Protein AF-A0A7W0UH43-F1 (afdb_monomer)

Solvent-accessible surface area (backbone atoms only — not comparable to full-atom values): 6686 Å² total; per-residue (Å²): 134,68,70,93,60,50,46,77,47,77,54,98,90,41,80,46,74,43,63,89,64,80,82,73,76,86,77,71,80,88,38,77,47,83,43,61,53,79,36,61,93,70,64,45,61,78,73,60,49,52,72,30,32,73,86,41,64,56,68,73,43,58,82,77,53,76,94,37,66,21,36,28,29,48,74,72,28,61,45,35,25,25,48,76,48,85,51,101,87,48,75,47,78,49,77,50,62,78,64,87,84,72,84,130

Radius of gyration: 16.69 Å; Cα contacts (8 Å, |Δi|>4): 126; chains: 1; bounding box: 36×40×44 Å

Nearest PDB structures (foldseek):
  5xrw-assembly2_B  TM=5.854E-01  e=9.640E-01  Helicobacter pylori 26695
  1o6a-assembly1_A  TM=5.900E-01  e=1.091E+00  Thermotoga maritima
  1o6a-assembly1_B  TM=5.865E-01  e=1.397E+00  Thermotoga maritima
  5xrw-assembly1_C  TM=5.881E-01  e=3.534E+00  Helicobacter pylori 26695
  8uox-assembly1_E6  TM=5.493E-01  e=3.123E+00  Salmonella enterica subsp. enterica serovar Typhimurium

Foldseek 3Di:
DCVVQWDWDADPNDIDIDGDDDPDDDDDPFDKDKAALCPCC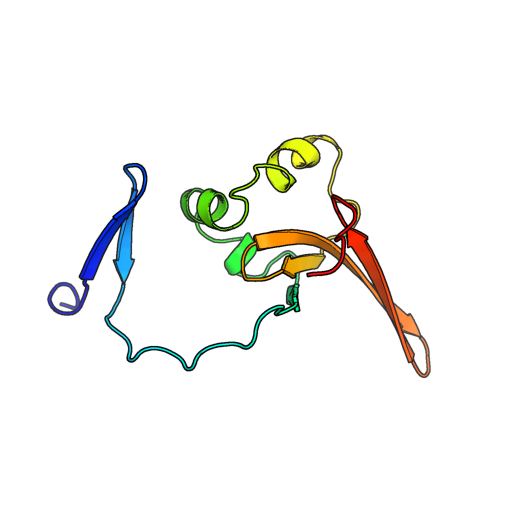NVPDPVSVCVQAVVCLCVVCVVVPAPASIFMGTPSHTFHGWDWDDDPPDIDIDTDGSDDDDDD

Mean predicted aligned error: 7.08 Å

pLDDT: mean 83.9, std 10.37, range [50.91, 97.62]

Sequence (104 aa):
MVGSRLECESIDGVDYWYVSSESRGKVDSPAVHLLQGYDEYIMGYSESKYVLDVSGEARARSGSGAVFNGVVFLDGQVAGHWKRTLKRKSVVIEVALYTSIRRW

Structure (mmCIF, N/CA/C/O backbone):
data_AF-A0A7W0UH43-F1
#
_entry.id   AF-A0A7W0UH43-F1
#
loop_
_atom_site.group_PDB
_atom_site.id
_atom_site.type_symbol
_atom_site.label_atom_id
_atom_site.label_alt_id
_atom_site.label_comp_id
_atom_site.label_asym_id
_atom_site.label_entity_id
_atom_site.label_seq_id
_atom_site.pdbx_PDB_ins_code
_atom_site.Cartn_x
_atom_site.Cartn_y
_atom_site.Cartn_z
_atom_site.occupancy
_atom_site.B_iso_or_equiv
_atom_site.auth_seq_id
_atom_site.auth_comp_id
_atom_site.auth_asym_id
_atom_site.auth_atom_id
_atom_site.pdbx_PDB_model_num
ATOM 1 N N . MET A 1 1 ? 19.063 -27.273 -11.827 1.00 54.78 1 MET A N 1
ATOM 2 C CA . MET A 1 1 ? 19.190 -25.844 -12.188 1.00 54.78 1 MET A CA 1
ATOM 3 C C . MET A 1 1 ? 17.797 -25.342 -12.544 1.00 54.78 1 MET A C 1
ATOM 5 O O . MET A 1 1 ? 17.124 -26.028 -13.298 1.00 54.78 1 MET A O 1
ATOM 9 N N . VAL A 1 2 ? 17.323 -24.247 -11.941 1.00 67.25 2 VAL A N 1
ATOM 10 C CA . VAL A 1 2 ? 15.914 -23.795 -12.061 1.00 67.25 2 VAL A CA 1
ATOM 11 C C . VAL A 1 2 ? 15.697 -22.854 -13.261 1.00 67.25 2 VAL A C 1
ATOM 13 O O . VAL A 1 2 ? 14.565 -22.637 -13.666 1.00 67.25 2 VAL A O 1
ATOM 16 N N . GLY A 1 3 ? 16.775 -22.357 -13.882 1.00 69.44 3 GLY A N 1
ATOM 17 C CA . GLY A 1 3 ? 16.716 -21.313 -14.914 1.00 69.44 3 GLY A CA 1
ATOM 18 C C . GLY A 1 3 ? 15.851 -21.623 -16.142 1.00 69.44 3 GLY A C 1
ATOM 19 O O . GLY A 1 3 ? 15.249 -20.709 -16.680 1.00 69.44 3 GLY A O 1
ATOM 20 N N . SER A 1 4 ? 15.703 -22.888 -16.553 1.00 79.38 4 SER A N 1
ATOM 21 C CA . SER A 1 4 ? 14.845 -23.255 -17.695 1.00 79.38 4 SER A CA 1
ATOM 22 C C . SER A 1 4 ? 13.337 -23.212 -17.405 1.00 79.38 4 SER A C 1
ATOM 24 O O . SER A 1 4 ? 12.544 -23.491 -18.298 1.00 79.38 4 SER A O 1
ATOM 26 N N . ARG A 1 5 ? 12.938 -22.918 -16.160 1.00 83.44 5 ARG A N 1
ATOM 27 C CA . ARG A 1 5 ? 11.538 -22.811 -15.709 1.00 83.44 5 ARG A CA 1
ATOM 28 C C . ARG A 1 5 ? 11.145 -21.384 -15.319 1.00 83.44 5 ARG A C 1
ATOM 30 O O . ARG A 1 5 ? 10.077 -21.198 -14.742 1.00 83.44 5 ARG A O 1
ATOM 37 N N . LEU A 1 6 ? 12.034 -20.419 -15.545 1.00 89.31 6 LEU A N 1
ATOM 38 C CA . LEU A 1 6 ? 11.779 -19.010 -15.286 1.00 89.31 6 LEU A CA 1
ATOM 39 C C . LEU A 1 6 ? 11.514 -18.296 -16.606 1.00 89.31 6 LEU A C 1
ATOM 41 O O . LEU A 1 6 ? 12.227 -18.498 -17.588 1.00 89.31 6 LEU A O 1
ATOM 45 N N . GLU A 1 7 ? 10.502 -17.452 -16.589 1.00 89.94 7 GLU A N 1
ATOM 46 C CA . GLU A 1 7 ? 10.210 -16.464 -17.612 1.00 89.94 7 GLU A CA 1
ATOM 47 C C . GLU A 1 7 ? 10.782 -15.120 -17.158 1.00 89.94 7 GLU A C 1
ATOM 49 O O . GLU A 1 7 ? 10.958 -14.885 -15.959 1.00 89.94 7 GLU A O 1
ATOM 54 N N . CYS A 1 8 ? 11.126 -14.272 -18.122 1.00 90.31 8 CYS A N 1
ATOM 55 C CA . CYS A 1 8 ? 11.675 -12.944 -17.885 1.00 90.31 8 CYS A CA 1
ATOM 56 C C . CYS A 1 8 ? 10.837 -11.912 -18.630 1.00 90.31 8 CYS A C 1
ATOM 58 O O . CYS A 1 8 ? 10.549 -12.095 -19.815 1.00 90.31 8 CYS A O 1
ATOM 60 N N . GLU A 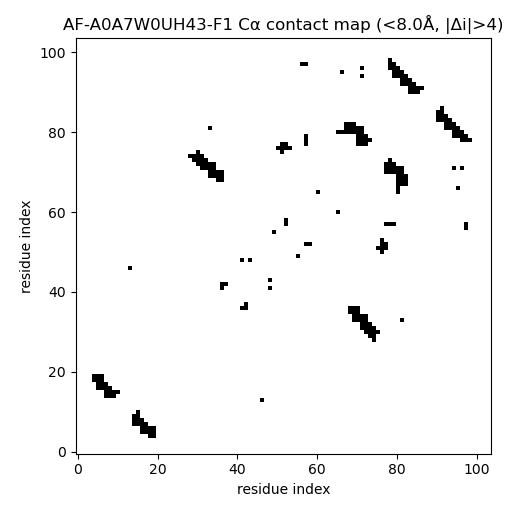1 9 ? 10.494 -10.826 -17.951 1.00 89.69 9 GLU A N 1
ATOM 61 C CA . GLU A 1 9 ? 9.836 -9.665 -18.535 1.00 89.69 9 GLU A CA 1
ATOM 62 C C . GLU A 1 9 ? 10.589 -8.392 -18.146 1.00 89.69 9 GLU A C 1
ATOM 64 O O . GLU A 1 9 ? 10.841 -8.145 -16.967 1.00 89.69 9 GLU A O 1
ATOM 69 N N . SER A 1 10 ? 10.944 -7.574 -19.136 1.00 90.50 10 SER A N 1
ATOM 70 C CA . SER A 1 10 ? 11.594 -6.284 -18.902 1.00 90.50 10 SER A CA 1
ATOM 71 C C . SER A 1 10 ? 10.540 -5.183 -18.804 1.00 90.50 10 SER A C 1
ATOM 73 O O . SER A 1 10 ? 9.839 -4.901 -19.777 1.00 90.50 10 SER A O 1
ATOM 75 N N . ILE A 1 11 ? 10.456 -4.524 -17.649 1.00 85.25 11 ILE A N 1
ATOM 76 C CA . ILE A 1 11 ? 9.532 -3.411 -17.391 1.00 85.25 11 ILE A CA 1
ATOM 77 C C . ILE A 1 11 ? 10.357 -2.218 -16.920 1.00 85.25 11 ILE A C 1
ATOM 79 O O . ILE A 1 11 ? 11.098 -2.322 -15.945 1.00 85.25 11 ILE A O 1
ATOM 83 N N . ASP A 1 12 ? 10.260 -1.094 -17.634 1.00 84.62 12 ASP A N 1
ATOM 84 C CA . ASP A 1 12 ? 10.984 0.150 -17.330 1.00 84.62 12 ASP A CA 1
ATOM 85 C C . ASP A 1 12 ? 12.500 -0.039 -17.103 1.00 84.62 12 ASP A C 1
ATOM 87 O O . ASP A 1 12 ? 13.122 0.627 -16.276 1.00 84.62 12 ASP A O 1
ATOM 91 N N . GLY A 1 13 ? 13.113 -0.962 -17.853 1.00 87.38 13 GLY A N 1
ATOM 92 C CA . GLY A 1 13 ? 14.546 -1.264 -17.765 1.00 87.38 13 GLY A CA 1
ATOM 93 C C . GLY A 1 13 ? 14.946 -2.170 -16.595 1.00 87.38 13 GLY A C 1
ATOM 94 O O . GLY A 1 13 ? 16.141 -2.344 -16.356 1.00 87.38 13 GLY A O 1
ATOM 95 N N . VAL A 1 14 ? 13.977 -2.753 -15.884 1.00 85.69 14 VAL A N 1
ATOM 96 C CA . VAL A 1 14 ? 14.190 -3.764 -14.843 1.00 85.69 14 VAL A CA 1
ATOM 97 C C . VAL A 1 14 ? 13.708 -5.121 -15.350 1.00 85.69 14 VAL A C 1
ATOM 99 O O . VAL A 1 14 ? 12.570 -5.251 -15.797 1.00 85.69 14 VAL A O 1
ATOM 102 N N . ASP A 1 15 ? 14.567 -6.135 -15.255 1.00 90.19 15 ASP A N 1
ATOM 103 C CA . ASP A 1 15 ? 14.237 -7.509 -15.636 1.00 90.19 15 ASP A CA 1
ATOM 104 C C . ASP A 1 15 ? 13.582 -8.259 -14.467 1.00 90.19 15 ASP A C 1
ATOM 106 O O . ASP A 1 15 ? 14.213 -8.523 -13.438 1.00 90.19 15 ASP A O 1
ATOM 110 N N . TYR A 1 16 ? 12.317 -8.635 -14.638 1.00 86.56 16 TYR A N 1
ATOM 111 C CA . TYR A 1 16 ? 11.534 -9.409 -13.682 1.00 86.56 16 TYR A CA 1
ATOM 112 C C . TYR A 1 16 ? 11.518 -10.878 -14.080 1.00 86.56 16 TYR A C 1
ATOM 114 O O . TYR A 1 16 ? 10.996 -11.243 -15.129 1.00 86.56 16 TYR A O 1
ATOM 122 N N . TRP A 1 17 ? 12.046 -11.730 -13.205 1.00 89.56 17 TRP A N 1
ATOM 123 C CA . TRP A 1 17 ? 12.067 -13.175 -13.407 1.00 89.56 17 TRP A CA 1
ATOM 124 C C . TRP A 1 17 ? 10.996 -13.849 -12.551 1.00 89.56 17 TRP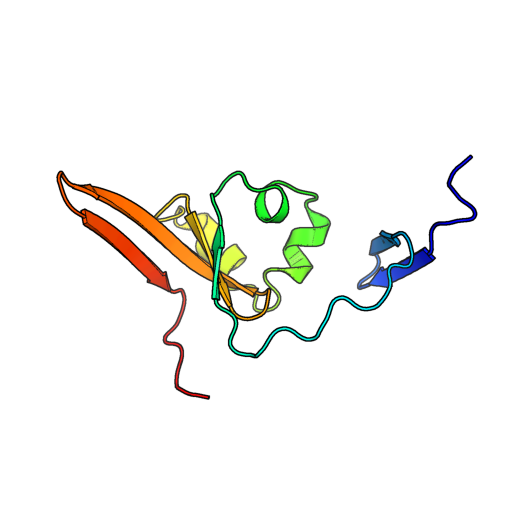 A C 1
ATOM 126 O O . TRP A 1 17 ? 10.953 -13.646 -11.337 1.00 89.56 17 TRP A O 1
ATOM 136 N N . TYR A 1 18 ? 10.150 -14.678 -13.157 1.00 86.69 18 TYR A N 1
ATOM 137 C CA . TYR A 1 18 ? 9.066 -15.377 -12.464 1.00 86.69 18 TYR A CA 1
ATOM 138 C C . TYR A 1 18 ? 8.851 -16.786 -13.018 1.00 86.69 18 TYR A C 1
ATOM 140 O O . TYR A 1 18 ? 9.291 -17.122 -14.109 1.00 86.69 18 TYR A O 1
ATOM 148 N N . VAL A 1 19 ? 8.192 -17.650 -12.247 1.00 89.69 19 VAL A N 1
ATOM 149 C CA . VAL A 1 19 ? 7.734 -18.959 -12.740 1.00 89.69 19 VAL A CA 1
ATOM 150 C C . VAL A 1 19 ? 6.351 -18.757 -13.343 1.00 89.69 19 VAL A C 1
ATOM 152 O O . VAL A 1 19 ? 5.508 -18.149 -12.677 1.00 89.69 19 VAL A O 1
ATOM 155 N N . SER A 1 20 ? 6.079 -19.282 -14.542 1.00 79.38 20 SER A N 1
ATOM 156 C CA . SER A 1 20 ? 4.704 -19.280 -15.043 1.00 79.38 20 SER A CA 1
ATOM 157 C C . SER A 1 20 ? 3.811 -20.063 -14.093 1.00 79.38 20 SER A C 1
ATOM 159 O O . SER A 1 20 ? 3.981 -21.258 -13.845 1.00 79.38 20 SER A O 1
ATOM 161 N N . SER A 1 21 ? 2.858 -19.350 -13.513 1.00 72.00 21 SER A N 1
ATOM 162 C CA . SER A 1 21 ? 1.788 -19.926 -12.719 1.00 72.00 21 SER A CA 1
ATOM 163 C C . SER A 1 21 ? 0.498 -19.782 -13.501 1.00 72.00 21 SER A C 1
ATOM 165 O O . SER A 1 21 ? 0.298 -18.758 -14.155 1.00 72.00 21 SER A O 1
ATOM 167 N N . GLU A 1 22 ? -0.397 -20.762 -13.392 1.00 72.62 22 GLU A N 1
ATOM 168 C CA . GLU A 1 22 ? -1.767 -20.602 -13.877 1.00 72.62 22 GLU A CA 1
ATOM 169 C C . GLU A 1 22 ? -2.340 -19.275 -13.371 1.00 72.62 22 GLU A C 1
ATOM 171 O O . GLU A 1 22 ? -2.082 -18.877 -12.228 1.00 72.62 22 GLU A O 1
ATOM 176 N N . SER A 1 23 ? -3.080 -18.570 -14.233 1.00 64.38 23 SER A N 1
ATOM 177 C CA . SER A 1 23 ? -3.686 -17.292 -13.875 1.00 64.38 23 SER A CA 1
ATOM 178 C C . SER A 1 23 ? -4.478 -17.476 -12.584 1.00 64.38 23 SER A C 1
ATOM 180 O O . SER A 1 23 ? -5.493 -18.180 -12.568 1.00 64.38 23 SER A O 1
ATOM 182 N N . ARG A 1 24 ? -4.013 -16.862 -11.492 1.00 65.88 24 ARG A N 1
ATOM 183 C CA . ARG A 1 24 ? -4.799 -16.779 -10.262 1.00 65.88 24 ARG A CA 1
ATOM 184 C C . ARG A 1 24 ? -6.141 -16.149 -10.637 1.00 65.88 24 ARG A C 1
ATOM 186 O O . ARG A 1 24 ? -6.173 -15.212 -11.434 1.00 65.88 24 ARG A O 1
ATOM 193 N N . GLY A 1 25 ? -7.234 -16.717 -10.126 1.00 71.94 25 GLY A N 1
ATOM 194 C CA . GLY A 1 25 ? -8.586 -16.262 -10.451 1.00 71.94 25 GLY A CA 1
ATOM 195 C C . GLY A 1 25 ? -8.716 -14.743 -10.320 1.00 71.94 25 GLY A C 1
ATOM 196 O O . GLY A 1 25 ? -8.062 -14.127 -9.476 1.00 71.94 25 GLY A O 1
ATOM 197 N N . LYS A 1 26 ? -9.539 -14.139 -11.181 1.00 76.56 26 LYS A N 1
ATOM 198 C CA . LYS A 1 26 ? -9.762 -12.693 -11.179 1.00 76.56 26 LYS A CA 1
ATOM 199 C C . LYS A 1 26 ? -10.234 -12.256 -9.789 1.00 76.56 26 LYS A C 1
ATOM 201 O O . LYS A 1 26 ? -11.199 -12.808 -9.270 1.00 76.56 26 LYS A O 1
ATOM 206 N N . VAL A 1 27 ? -9.550 -11.279 -9.201 1.00 81.31 27 VAL A N 1
ATOM 207 C CA . VAL A 1 27 ? -10.023 -10.614 -7.985 1.00 81.31 27 VAL A CA 1
ATOM 208 C C . VAL A 1 27 ? -11.050 -9.563 -8.400 1.00 81.31 27 VAL A C 1
ATOM 210 O O . VAL A 1 27 ? -10.810 -8.803 -9.341 1.00 81.31 27 VAL A O 1
ATOM 213 N N . ASP A 1 28 ? -12.194 -9.538 -7.722 1.00 87.25 28 ASP A N 1
ATOM 214 C CA . ASP A 1 28 ? -13.205 -8.508 -7.943 1.00 87.25 28 ASP A CA 1
ATOM 215 C C . ASP A 1 28 ? -12.648 -7.136 -7.546 1.00 87.25 28 ASP A C 1
ATOM 217 O O . ASP A 1 28 ? -12.083 -6.970 -6.466 1.00 87.25 28 ASP A O 1
ATOM 221 N N . SER A 1 29 ? -12.809 -6.153 -8.432 1.00 87.44 29 SER A N 1
ATOM 222 C CA . SER A 1 29 ? -12.432 -4.761 -8.177 1.00 87.44 29 SER A CA 1
ATOM 223 C C . SER A 1 29 ? -13.673 -3.961 -7.744 1.00 87.44 29 SER A C 1
ATOM 225 O O . SER A 1 29 ? -14.757 -4.175 -8.302 1.00 87.44 29 SER A O 1
ATOM 227 N N . PRO A 1 30 ? -13.548 -3.047 -6.760 1.00 89.50 30 PRO A N 1
ATOM 228 C CA . PRO A 1 30 ? -12.308 -2.693 -6.067 1.00 89.50 30 PRO A CA 1
ATOM 229 C C . PRO A 1 30 ? -11.946 -3.675 -4.942 1.00 89.50 30 PRO A C 1
ATOM 231 O O . PRO A 1 30 ? -12.766 -3.981 -4.074 1.00 89.50 30 PRO A O 1
ATOM 234 N N . ALA A 1 31 ? -10.683 -4.090 -4.898 1.00 91.31 31 ALA A N 1
ATOM 235 C CA . ALA A 1 31 ? -10.111 -4.900 -3.832 1.00 91.31 31 ALA A CA 1
ATOM 236 C C . ALA A 1 31 ? -9.290 -4.033 -2.874 1.00 91.31 31 ALA A C 1
ATOM 238 O O . ALA A 1 31 ? -8.359 -3.335 -3.284 1.00 91.31 31 ALA A O 1
ATOM 239 N N . VAL A 1 32 ? -9.604 -4.112 -1.577 1.00 92.75 32 VAL A N 1
ATOM 240 C CA . VAL A 1 32 ? -8.872 -3.404 -0.518 1.00 92.75 32 VAL A CA 1
ATOM 241 C C . VAL A 1 32 ? -8.153 -4.399 0.383 1.00 92.75 32 VAL A C 1
ATOM 243 O O . VAL A 1 32 ? -8.781 -5.287 0.957 1.00 92.75 32 VAL A O 1
ATOM 246 N N . HIS A 1 33 ? -6.847 -4.201 0.568 1.00 93.25 33 HIS A N 1
ATOM 247 C CA . HIS A 1 33 ? -6.026 -5.001 1.478 1.00 93.25 33 HIS A CA 1
ATOM 248 C C . HIS A 1 33 ? -5.352 -4.118 2.531 1.00 93.25 33 HIS A C 1
ATOM 250 O O . HIS A 1 33 ? -4.868 -3.025 2.238 1.00 93.25 33 HIS A O 1
ATOM 256 N N . LEU A 1 34 ? -5.311 -4.611 3.770 1.00 94.62 34 LEU A N 1
ATOM 257 C CA . LEU A 1 34 ? -4.632 -3.970 4.894 1.00 94.62 34 LEU A CA 1
ATOM 258 C C . LEU A 1 34 ? -3.393 -4.792 5.251 1.00 94.62 34 LEU A C 1
ATOM 260 O O . LEU A 1 34 ? -3.502 -5.820 5.918 1.00 94.62 34 LEU A O 1
ATOM 264 N N . LEU A 1 35 ? -2.223 -4.345 4.799 1.00 93.25 35 LEU A N 1
ATOM 265 C CA . LEU A 1 35 ? -0.962 -5.054 5.016 1.00 93.25 35 LEU A CA 1
ATOM 266 C C . LEU A 1 35 ? -0.202 -4.486 6.215 1.00 93.25 35 LEU A C 1
ATOM 268 O O . LEU A 1 35 ? -0.269 -3.289 6.517 1.00 93.25 35 LEU A O 1
ATOM 272 N N . GLN A 1 36 ? 0.526 -5.352 6.918 1.00 90.50 36 GLN A N 1
ATOM 273 C CA . GLN A 1 36 ? 1.472 -4.932 7.950 1.00 90.50 36 GLN A CA 1
ATOM 274 C C . GLN A 1 36 ? 2.647 -4.198 7.293 1.00 90.50 36 GLN A C 1
ATOM 276 O O . GLN A 1 36 ? 3.121 -4.630 6.257 1.00 90.50 36 GLN A O 1
ATOM 281 N N . GLY A 1 37 ? 3.189 -3.153 7.924 1.00 83.31 37 GLY A N 1
ATOM 282 C CA . GLY A 1 37 ? 4.307 -2.370 7.368 1.00 83.31 37 GLY A CA 1
ATOM 283 C C . GLY A 1 37 ? 5.582 -3.138 7.016 1.00 83.31 37 GLY A C 1
ATOM 284 O O . GLY A 1 37 ? 6.370 -2.657 6.214 1.00 83.31 37 GLY A O 1
ATOM 285 N N . TYR A 1 38 ? 5.780 -4.318 7.607 1.00 83.06 38 TYR A N 1
ATOM 286 C CA . TYR A 1 38 ? 6.938 -5.180 7.354 1.00 83.06 38 TYR A CA 1
ATOM 287 C C . TYR A 1 38 ? 6.626 -6.366 6.437 1.00 83.06 38 TYR A C 1
ATOM 289 O O . TYR A 1 38 ? 7.400 -7.317 6.388 1.00 83.06 38 TYR A O 1
ATOM 297 N N . ASP A 1 39 ? 5.472 -6.353 5.773 1.00 88.50 39 ASP A N 1
ATOM 298 C CA . ASP A 1 39 ? 5.145 -7.356 4.765 1.00 88.50 39 ASP A CA 1
ATOM 299 C C . ASP A 1 39 ? 6.144 -7.283 3.599 1.00 88.50 39 ASP A C 1
ATOM 301 O O . ASP A 1 39 ? 6.633 -6.199 3.266 1.00 88.50 39 ASP A O 1
ATOM 305 N N . GLU A 1 40 ? 6.462 -8.418 2.976 1.00 86.56 40 GLU A N 1
ATOM 306 C CA . GLU A 1 40 ? 7.410 -8.485 1.858 1.00 86.56 40 GLU A CA 1
ATOM 307 C C . GLU A 1 40 ? 6.944 -7.649 0.661 1.00 86.56 40 GLU A C 1
ATOM 309 O O . GLU A 1 40 ? 7.771 -7.086 -0.050 1.00 86.56 40 GLU A O 1
ATOM 314 N N . TYR A 1 41 ? 5.633 -7.444 0.499 1.00 80.88 41 TYR A N 1
ATOM 315 C CA . TYR A 1 41 ? 5.111 -6.510 -0.501 1.00 80.88 41 TYR A CA 1
ATOM 316 C C . TYR A 1 41 ? 5.645 -5.081 -0.314 1.00 80.88 41 TYR A C 1
ATOM 318 O O . TYR A 1 41 ? 5.746 -4.322 -1.267 1.00 80.88 41 TYR A O 1
ATOM 326 N N . ILE A 1 42 ? 6.005 -4.699 0.911 1.00 81.62 42 ILE A N 1
ATOM 327 C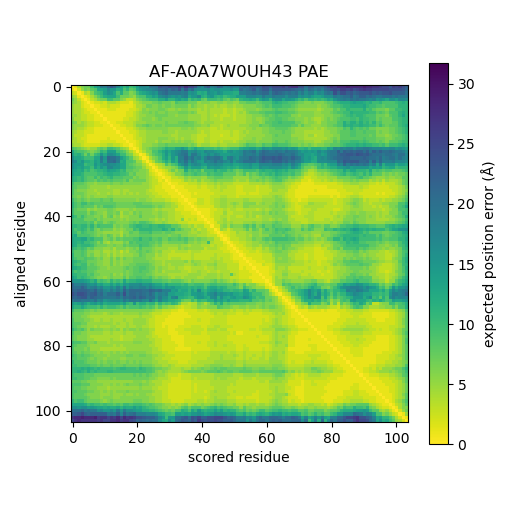 CA . ILE A 1 42 ? 6.493 -3.355 1.255 1.00 81.62 42 ILE A CA 1
ATOM 328 C C . ILE A 1 42 ? 8.011 -3.362 1.461 1.00 81.62 42 ILE A C 1
ATOM 330 O O . ILE A 1 42 ? 8.710 -2.426 1.065 1.00 81.62 42 ILE A O 1
ATOM 334 N N . MET A 1 43 ? 8.521 -4.417 2.097 1.00 83.31 43 MET A N 1
ATOM 335 C CA . MET A 1 43 ? 9.929 -4.573 2.467 1.00 83.31 43 MET A CA 1
ATOM 336 C C . MET A 1 43 ? 10.782 -5.239 1.392 1.00 83.31 43 MET A C 1
ATOM 338 O O . MET A 1 43 ? 11.997 -5.313 1.564 1.00 83.31 43 MET A O 1
ATOM 342 N N . GLY A 1 44 ? 10.159 -5.721 0.318 1.00 81.19 44 GLY A N 1
ATOM 343 C CA . GLY A 1 44 ? 10.831 -6.348 -0.806 1.00 81.19 44 GLY A CA 1
ATOM 344 C C . GLY A 1 44 ? 11.746 -5.390 -1.568 1.00 81.19 44 GLY A C 1
ATOM 345 O O . GLY A 1 44 ? 12.124 -4.311 -1.099 1.00 81.19 44 GLY A O 1
ATOM 346 N N . TYR A 1 45 ? 12.116 -5.816 -2.771 1.00 77.88 45 TYR A N 1
ATOM 347 C CA . TYR A 1 45 ? 13.072 -5.113 -3.619 1.00 77.88 45 TYR A CA 1
ATOM 348 C C . TYR A 1 45 ? 12.698 -3.644 -3.855 1.00 77.88 45 TYR A C 1
ATOM 350 O O . TYR A 1 45 ? 11.528 -3.270 -3.929 1.00 77.88 45 TYR A O 1
ATOM 358 N N . SER A 1 46 ? 13.707 -2.782 -3.968 1.00 78.56 46 SER A N 1
ATOM 359 C CA . SER A 1 46 ? 13.489 -1.346 -4.176 1.00 78.56 46 SER A CA 1
ATOM 360 C C . SER A 1 46 ? 12.762 -1.074 -5.493 1.00 78.56 46 SER A C 1
ATOM 362 O O . SER A 1 46 ? 11.920 -0.184 -5.562 1.00 78.56 46 SER A O 1
ATOM 364 N N . GLU A 1 47 ? 13.056 -1.872 -6.513 1.00 77.44 47 GLU A N 1
ATOM 365 C CA . GLU A 1 47 ? 12.528 -1.775 -7.867 1.00 77.44 47 GLU A CA 1
ATOM 366 C C . GLU A 1 47 ? 11.042 -2.151 -7.930 1.00 77.44 47 GLU A C 1
ATOM 368 O O . GLU A 1 47 ? 10.272 -1.494 -8.629 1.00 77.44 47 GLU A O 1
ATOM 373 N N . SER A 1 48 ? 10.587 -3.123 -7.129 1.00 72.00 48 SER A N 1
ATOM 374 C CA . SER A 1 48 ? 9.166 -3.494 -7.104 1.00 72.00 48 SER A CA 1
ATOM 375 C C . SER A 1 48 ? 8.286 -2.399 -6.496 1.00 72.00 48 SER A C 1
ATOM 377 O O . SER A 1 48 ? 7.097 -2.331 -6.800 1.00 72.00 48 SER A O 1
ATOM 379 N N . LYS A 1 49 ? 8.851 -1.477 -5.704 1.00 75.81 49 LYS A N 1
ATOM 380 C CA . LYS A 1 49 ? 8.097 -0.358 -5.107 1.00 75.81 49 LYS A CA 1
ATOM 381 C C . LYS A 1 49 ? 7.540 0.603 -6.153 1.00 75.81 49 LYS A C 1
ATOM 383 O O . LYS A 1 49 ? 6.495 1.200 -5.909 1.00 75.81 49 LYS A O 1
ATOM 388 N N . TYR A 1 50 ? 8.187 0.734 -7.313 1.00 76.56 50 TYR A N 1
ATOM 389 C CA . TYR A 1 50 ? 7.665 1.551 -8.413 1.00 76.56 50 TYR A CA 1
ATOM 390 C C . TYR A 1 50 ? 6.336 1.007 -8.949 1.00 76.56 50 TYR A C 1
ATOM 392 O O . TYR A 1 50 ? 5.445 1.788 -9.272 1.00 76.56 50 TYR A O 1
ATOM 400 N N . VAL A 1 51 ? 6.174 -0.319 -8.963 1.00 81.19 51 VAL A N 1
ATOM 401 C CA . VAL A 1 51 ? 4.954 -0.997 -9.427 1.00 81.19 51 VAL A CA 1
ATOM 402 C C . VAL A 1 51 ? 3.791 -0.808 -8.445 1.00 81.19 51 VAL A C 1
ATOM 404 O O . VAL A 1 51 ? 2.628 -0.816 -8.842 1.00 81.19 51 VAL A O 1
ATOM 407 N N . LEU A 1 52 ? 4.090 -0.612 -7.160 1.00 85.44 52 LEU A N 1
ATOM 408 C CA . LEU A 1 52 ? 3.091 -0.473 -6.095 1.00 85.44 52 LEU A CA 1
ATOM 409 C C . LEU A 1 52 ? 2.644 0.977 -5.861 1.00 85.44 52 LEU A C 1
ATOM 411 O O . LEU A 1 52 ? 1.627 1.204 -5.211 1.00 85.44 52 LEU A O 1
ATOM 415 N N . ASP A 1 53 ? 3.401 1.953 -6.361 1.00 86.50 53 ASP A N 1
ATOM 416 C CA . ASP A 1 53 ? 3.145 3.391 -6.223 1.00 86.50 53 ASP A CA 1
ATOM 417 C C . ASP A 1 53 ? 3.264 4.082 -7.588 1.00 86.50 53 ASP A C 1
ATOM 419 O O . ASP A 1 53 ? 4.088 4.984 -7.789 1.00 86.50 53 ASP A O 1
ATOM 423 N N . VAL A 1 54 ? 2.443 3.641 -8.547 1.00 84.75 54 VAL A N 1
ATOM 424 C CA . VAL A 1 54 ? 2.461 4.154 -9.928 1.00 84.75 54 VAL A CA 1
ATOM 425 C C . VAL A 1 54 ? 2.146 5.650 -9.962 1.00 84.75 54 VAL A C 1
ATOM 427 O O . VAL A 1 54 ? 2.751 6.395 -10.728 1.00 84.75 54 VAL A O 1
ATOM 430 N N . SER A 1 55 ? 1.247 6.117 -9.092 1.00 83.94 55 SER A N 1
ATOM 431 C CA . SER A 1 55 ? 0.916 7.542 -8.974 1.00 83.94 55 SER A CA 1
ATOM 432 C C . SER A 1 55 ? 2.044 8.384 -8.362 1.00 83.94 55 SER A C 1
ATOM 434 O O . SER A 1 55 ? 2.046 9.601 -8.527 1.00 83.94 55 SER A O 1
ATOM 436 N N . GLY A 1 56 ? 3.002 7.767 -7.658 1.00 84.62 56 GLY A N 1
ATOM 437 C CA . GLY A 1 56 ? 4.072 8.466 -6.936 1.00 84.62 56 GLY A CA 1
ATOM 438 C C . GLY A 1 56 ? 3.624 9.124 -5.626 1.00 84.62 56 GLY A C 1
ATOM 439 O O . GLY A 1 56 ? 4.420 9.790 -4.958 1.00 84.62 56 GLY A O 1
ATOM 440 N N . GLU A 1 57 ? 2.356 8.959 -5.250 1.00 84.94 57 GLU A N 1
ATOM 441 C CA . GLU A 1 57 ? 1.729 9.594 -4.092 1.00 84.94 57 GLU A CA 1
ATOM 442 C C . GLU A 1 57 ? 2.334 9.106 -2.766 1.00 84.94 57 GLU A C 1
ATOM 444 O O . GLU A 1 57 ? 2.471 9.899 -1.823 1.00 84.94 57 GLU A O 1
ATOM 449 N N . ALA A 1 58 ? 2.719 7.828 -2.681 1.00 83.12 58 ALA A N 1
ATOM 450 C CA . ALA A 1 58 ? 3.373 7.274 -1.497 1.00 83.12 58 ALA A CA 1
ATOM 451 C C . ALA A 1 58 ? 4.786 7.849 -1.341 1.00 83.12 58 ALA A C 1
ATOM 453 O O . ALA A 1 58 ? 5.151 8.340 -0.268 1.00 83.12 58 ALA A O 1
ATOM 454 N N . ARG A 1 59 ? 5.570 7.861 -2.427 1.00 82.44 59 ARG A N 1
ATOM 455 C CA . ARG A 1 59 ? 6.930 8.424 -2.449 1.00 82.44 59 ARG A CA 1
ATOM 456 C C . ARG A 1 59 ? 6.945 9.909 -2.109 1.00 82.44 59 ARG A C 1
ATOM 458 O O . ARG A 1 59 ? 7.754 10.324 -1.281 1.00 82.44 59 ARG A O 1
ATOM 465 N N . ALA A 1 60 ? 6.020 10.692 -2.666 1.00 81.94 60 ALA A N 1
ATOM 466 C CA . ALA A 1 60 ? 5.896 12.120 -2.371 1.00 81.94 60 ALA A CA 1
ATOM 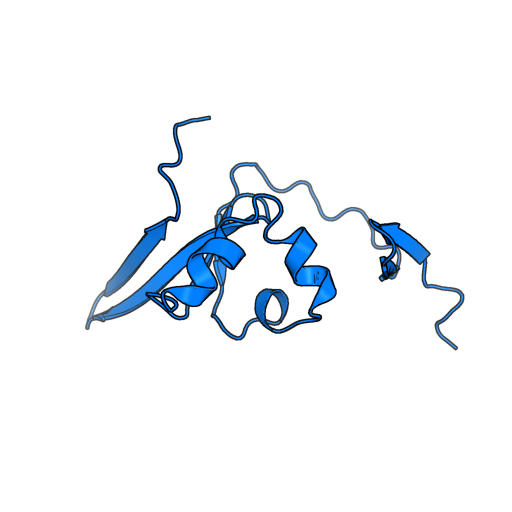467 C C . ALA A 1 60 ? 5.647 12.400 -0.875 1.00 81.94 60 ALA A C 1
ATOM 469 O O . ALA A 1 60 ? 6.125 13.399 -0.340 1.00 81.94 60 ALA A O 1
ATOM 470 N N . ARG A 1 61 ? 4.940 11.500 -0.177 1.00 76.62 61 ARG A N 1
ATOM 471 C CA . ARG A 1 61 ? 4.634 11.616 1.260 1.00 76.62 61 ARG A CA 1
ATOM 472 C C . ARG A 1 61 ? 5.651 10.934 2.177 1.00 76.62 61 ARG A C 1
ATOM 474 O O . ARG A 1 61 ? 5.612 11.144 3.387 1.00 76.62 61 ARG A O 1
ATOM 481 N N . SER A 1 62 ? 6.606 10.173 1.644 1.00 69.56 62 SER A N 1
ATOM 482 C CA . SER A 1 62 ? 7.625 9.498 2.461 1.00 69.56 62 SER A CA 1
ATOM 483 C C . SER A 1 62 ? 8.491 10.474 3.275 1.00 69.56 62 SER A C 1
ATOM 485 O O . SER A 1 62 ? 9.015 10.090 4.319 1.00 69.56 62 SER A O 1
ATOM 487 N N . GLY A 1 63 ? 8.626 11.732 2.836 1.00 63.72 63 GLY A N 1
ATOM 488 C CA . GLY A 1 63 ? 9.384 12.773 3.542 1.00 63.72 63 GLY A CA 1
ATOM 489 C C . GLY A 1 63 ? 8.678 13.362 4.769 1.00 63.72 63 GLY A C 1
ATOM 490 O O . GLY A 1 63 ? 9.342 13.920 5.637 1.00 63.72 63 GLY A O 1
ATOM 491 N N . SER A 1 64 ? 7.351 13.220 4.879 1.00 63.03 64 SER A N 1
ATOM 492 C CA . SER A 1 64 ? 6.567 13.736 6.015 1.00 63.03 64 SER A CA 1
ATOM 493 C C . SER A 1 64 ? 6.447 12.749 7.184 1.00 63.03 64 SER A C 1
ATOM 495 O O . SER A 1 64 ? 5.826 13.071 8.195 1.00 63.03 64 SER A O 1
ATOM 497 N N . GLY A 1 65 ? 7.038 11.555 7.054 1.00 59.53 65 GLY A N 1
ATOM 498 C CA . GLY A 1 65 ? 6.870 10.440 7.985 1.00 59.53 65 GLY A CA 1
ATOM 499 C C . GLY A 1 65 ? 5.546 9.700 7.775 1.00 59.53 65 GLY A C 1
ATOM 500 O O . GLY A 1 65 ? 4.504 10.302 7.511 1.00 59.53 65 GLY A O 1
ATOM 501 N N . ALA A 1 66 ? 5.578 8.370 7.884 1.00 63.62 66 ALA A N 1
ATOM 502 C CA . ALA A 1 66 ? 4.364 7.562 7.843 1.00 63.62 66 ALA A CA 1
ATOM 503 C C . ALA A 1 66 ? 3.530 7.814 9.107 1.00 63.62 66 ALA A C 1
ATOM 505 O O . ALA A 1 66 ? 4.025 7.675 10.225 1.00 63.62 66 ALA A O 1
ATOM 506 N N . VAL A 1 67 ? 2.250 8.156 8.932 1.00 70.69 67 VAL A N 1
ATOM 507 C CA . VAL A 1 67 ? 1.333 8.400 10.060 1.00 70.69 67 VAL A CA 1
ATOM 508 C C . VAL A 1 67 ? 1.086 7.105 10.844 1.00 70.69 67 VAL A C 1
ATOM 510 O O . VAL A 1 67 ? 0.982 7.140 12.069 1.00 70.69 67 VAL A O 1
ATOM 513 N N . PHE A 1 68 ? 1.046 5.958 10.150 1.00 81.19 68 PHE A N 1
ATOM 514 C CA . PHE A 1 68 ? 0.922 4.618 10.729 1.00 81.19 68 PHE A CA 1
ATOM 515 C C . PHE A 1 68 ? 1.828 3.608 10.006 1.00 81.19 68 PHE A C 1
ATOM 517 O O . PHE A 1 68 ? 2.112 3.769 8.822 1.00 81.19 68 PHE A O 1
ATOM 524 N N . ASN A 1 69 ? 2.211 2.523 10.693 1.00 85.06 69 ASN A N 1
ATOM 525 C CA . ASN A 1 69 ? 3.034 1.461 10.100 1.00 85.06 69 ASN A CA 1
ATOM 526 C C . ASN A 1 69 ? 2.268 0.577 9.104 1.00 85.06 69 ASN A C 1
ATOM 528 O O . ASN A 1 69 ? 2.889 -0.006 8.230 1.00 85.06 69 ASN A O 1
ATOM 532 N N . GLY A 1 70 ? 0.948 0.415 9.235 1.00 92.44 70 GLY A N 1
ATOM 533 C CA . GLY A 1 70 ? 0.176 -0.388 8.284 1.00 92.44 70 GLY A CA 1
ATOM 534 C C . GLY A 1 70 ? 0.019 0.329 6.946 1.00 92.44 70 GLY A C 1
ATOM 535 O O . GLY A 1 70 ? -0.081 1.555 6.919 1.00 92.44 70 GLY A O 1
ATOM 536 N N . VAL A 1 71 ? -0.047 -0.427 5.851 1.00 92.12 71 VAL A N 1
ATOM 537 C CA . VAL A 1 71 ? -0.222 0.097 4.487 1.00 92.12 71 VAL A CA 1
ATOM 538 C C . VAL A 1 71 ? -1.560 -0.363 3.919 1.00 92.12 71 VAL A C 1
ATOM 540 O O . VAL A 1 71 ? -1.948 -1.523 4.075 1.00 92.12 71 VAL A O 1
ATOM 543 N N . VAL A 1 72 ? -2.287 0.564 3.302 1.00 93.75 72 VAL A N 1
ATOM 544 C CA . VAL A 1 72 ? -3.546 0.293 2.604 1.00 93.75 72 VAL A CA 1
ATOM 545 C 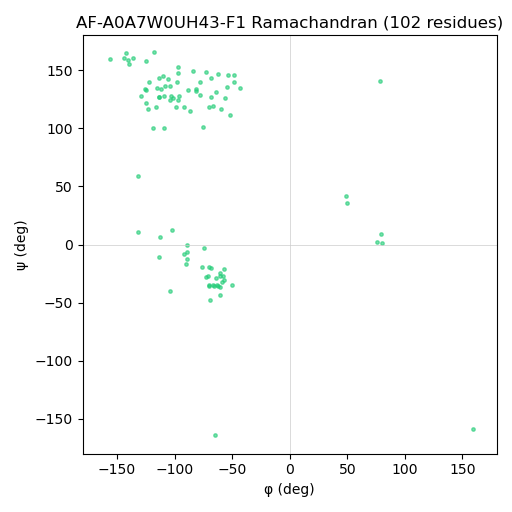C . VAL A 1 72 ? -3.257 0.122 1.126 1.00 93.75 72 VAL A C 1
ATOM 547 O O . VAL A 1 72 ? -2.663 1.008 0.514 1.00 93.75 72 VAL A O 1
ATOM 550 N N . PHE A 1 73 ? -3.732 -0.981 0.561 1.00 92.56 73 PHE A N 1
ATOM 551 C CA . PHE A 1 73 ? -3.714 -1.241 -0.870 1.00 92.56 73 PHE A CA 1
ATOM 552 C C . PHE A 1 73 ? -5.122 -1.156 -1.450 1.00 92.56 73 PHE A C 1
ATOM 554 O O . PHE A 1 73 ? -6.056 -1.713 -0.871 1.00 92.56 73 PHE A O 1
ATOM 561 N N . LEU A 1 74 ? -5.252 -0.502 -2.601 1.00 91.88 74 LEU A N 1
ATOM 562 C CA . LEU A 1 74 ? -6.442 -0.485 -3.446 1.00 91.88 74 LEU A CA 1
ATOM 563 C C . LEU A 1 74 ? -6.038 -0.979 -4.835 1.00 91.88 74 LEU A C 1
AT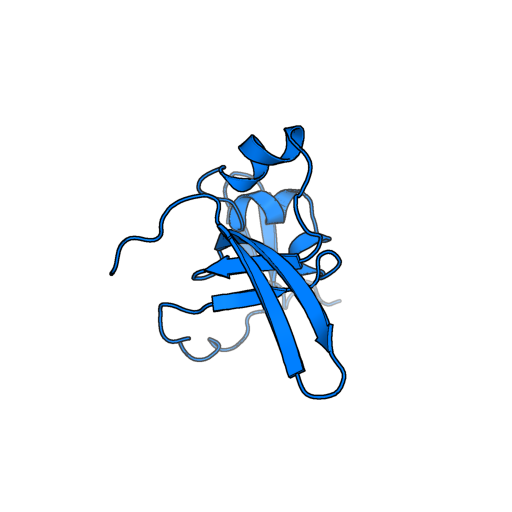OM 565 O O . LEU A 1 74 ? -5.190 -0.358 -5.469 1.00 91.88 74 LEU A O 1
ATOM 569 N N . ASP A 1 75 ? -6.598 -2.105 -5.278 1.00 90.38 75 ASP A N 1
ATOM 570 C CA . ASP A 1 75 ? -6.296 -2.721 -6.582 1.00 90.38 75 ASP A CA 1
ATOM 571 C C . ASP A 1 75 ? -4.784 -2.854 -6.861 1.00 90.38 75 ASP A C 1
ATOM 573 O O . ASP A 1 75 ? -4.286 -2.585 -7.950 1.00 90.38 75 ASP A O 1
ATOM 577 N N . GLY A 1 76 ? -4.028 -3.257 -5.835 1.00 88.69 76 GLY A N 1
ATOM 578 C CA . GLY A 1 76 ? -2.578 -3.456 -5.929 1.00 88.69 76 GLY A CA 1
ATOM 579 C C . GLY A 1 76 ? -1.735 -2.180 -5.831 1.00 88.69 76 GLY A C 1
ATOM 580 O O . GLY A 1 76 ? -0.513 -2.284 -5.849 1.00 88.69 76 GLY A O 1
ATOM 581 N N . GLN A 1 77 ? -2.350 -1.007 -5.647 1.00 90.94 77 GLN A N 1
ATOM 582 C CA . GLN A 1 77 ? -1.661 0.274 -5.461 1.00 90.94 77 GLN A CA 1
ATOM 583 C C . GLN A 1 77 ? -1.716 0.760 -4.011 1.00 90.94 77 GLN A C 1
ATOM 585 O O . GLN A 1 77 ? -2.743 0.629 -3.341 1.00 90.94 77 GLN A O 1
ATOM 590 N N . VAL A 1 78 ? -0.634 1.370 -3.528 1.00 90.44 78 VAL A N 1
ATOM 591 C CA . VAL A 1 78 ? -0.587 1.998 -2.204 1.00 90.44 78 VAL A CA 1
ATOM 592 C C . VAL A 1 78 ? -1.522 3.210 -2.178 1.00 90.44 78 VAL A C 1
ATOM 594 O O . VAL A 1 78 ? -1.345 4.177 -2.913 1.00 90.44 78 VAL A O 1
ATOM 597 N N . ALA A 1 79 ? -2.514 3.173 -1.291 1.00 92.19 79 ALA A N 1
ATOM 598 C CA . ALA A 1 79 ? -3.553 4.198 -1.174 1.00 92.19 79 ALA A CA 1
ATOM 599 C C . ALA A 1 79 ? -3.489 4.994 0.141 1.00 92.19 79 ALA A C 1
ATOM 601 O O . ALA A 1 79 ? -4.195 5.996 0.306 1.00 92.19 79 ALA A O 1
ATOM 602 N N . GLY A 1 80 ? -2.673 4.553 1.099 1.00 91.69 80 GLY A N 1
ATOM 603 C CA . GLY A 1 80 ? -2.550 5.201 2.396 1.00 91.69 80 GLY A CA 1
ATOM 604 C C . GLY A 1 80 ? -1.991 4.290 3.477 1.00 91.69 80 GLY A C 1
ATOM 605 O O . GLY A 1 80 ? -1.366 3.266 3.205 1.00 91.69 80 GLY A O 1
ATOM 606 N N . HIS A 1 81 ? -2.268 4.658 4.723 1.00 92.69 81 HIS A N 1
ATOM 607 C CA . HIS A 1 81 ? -1.815 3.939 5.905 1.00 92.69 81 HIS A CA 1
ATOM 608 C C . HIS A 1 81 ? -2.972 3.557 6.817 1.00 92.69 81 HIS A C 1
ATOM 610 O O . HIS A 1 81 ? -4.027 4.192 6.815 1.00 92.69 81 HIS A O 1
ATOM 616 N N . TRP A 1 82 ? -2.763 2.543 7.647 1.00 94.94 82 TRP 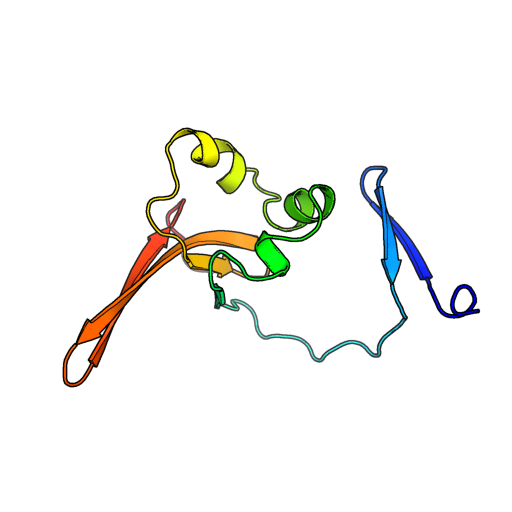A N 1
ATOM 617 C CA . TRP A 1 82 ? -3.729 2.148 8.666 1.00 94.94 82 TRP A CA 1
ATOM 618 C C . TRP A 1 82 ? -3.047 1.744 9.972 1.00 94.94 82 TRP A C 1
ATOM 620 O O . TRP A 1 82 ? -1.877 1.357 10.005 1.00 94.94 82 TRP A O 1
ATOM 630 N N . LYS A 1 83 ? -3.804 1.794 11.066 1.00 94.19 83 LYS A N 1
ATOM 631 C CA . LYS A 1 83 ? -3.444 1.158 12.340 1.00 94.19 83 LYS A CA 1
ATOM 632 C C . LYS A 1 83 ? -4.651 0.453 12.939 1.00 94.19 83 LYS A C 1
ATOM 634 O O . LYS A 1 83 ? -5.799 0.783 12.639 1.00 94.19 83 LYS A O 1
ATOM 639 N N . ARG A 1 84 ? -4.378 -0.477 13.855 1.00 94.81 84 ARG A N 1
ATOM 640 C CA . ARG A 1 84 ? -5.392 -1.043 14.747 1.00 94.81 84 ARG A CA 1
ATOM 641 C C . ARG A 1 84 ? -5.143 -0.669 16.193 1.00 94.81 84 ARG A C 1
ATOM 643 O O . ARG A 1 84 ? -4.010 -0.714 16.663 1.00 94.81 84 ARG A O 1
ATOM 650 N N . THR A 1 85 ? -6.234 -0.443 16.909 1.00 95.50 85 THR A N 1
ATOM 651 C CA . THR A 1 85 ? -6.261 -0.345 18.366 1.00 95.50 85 THR A CA 1
ATOM 652 C C . THR A 1 85 ? -7.112 -1.485 18.913 1.00 95.50 85 THR A C 1
ATOM 654 O O . THR A 1 85 ? -8.307 -1.582 18.619 1.00 95.50 85 THR A O 1
ATOM 657 N N . LEU A 1 86 ? -6.501 -2.366 19.706 1.00 96.81 86 LEU A N 1
ATOM 658 C CA . LEU A 1 86 ? -7.213 -3.452 20.376 1.00 96.81 86 LEU A CA 1
ATOM 659 C C . LEU A 1 86 ? -7.953 -2.899 21.601 1.00 96.81 86 LEU A C 1
ATOM 661 O O . LEU A 1 86 ? -7.366 -2.225 22.444 1.00 96.81 86 LEU A O 1
ATOM 665 N N . LYS A 1 87 ? -9.246 -3.198 21.711 1.00 97.12 87 LYS A N 1
ATOM 666 C CA . LYS A 1 87 ? -10.076 -2.949 22.896 1.00 97.12 87 LYS A CA 1
ATOM 667 C C . LYS A 1 87 ? -10.579 -4.285 23.437 1.00 97.12 87 LYS A C 1
ATOM 669 O O . LYS A 1 87 ? -10.579 -5.292 22.737 1.00 97.12 87 LYS A O 1
ATOM 674 N N . ARG A 1 88 ? -11.094 -4.290 24.670 1.00 97.19 88 ARG A N 1
ATOM 675 C CA . ARG A 1 88 ? -11.545 -5.512 25.367 1.00 97.19 88 ARG A CA 1
ATOM 676 C C . ARG A 1 88 ? -12.500 -6.400 24.553 1.00 97.19 88 ARG A C 1
ATOM 678 O O . ARG A 1 88 ? -12.474 -7.612 24.720 1.00 97.19 88 ARG A O 1
ATOM 685 N N . LYS A 1 89 ? -13.373 -5.806 23.735 1.00 97.50 89 LYS A N 1
ATOM 686 C CA . LYS A 1 89 ? -14.396 -6.522 22.949 1.00 97.50 89 LYS A CA 1
ATOM 687 C C . LYS A 1 89 ? -14.435 -6.104 21.477 1.00 97.50 89 LYS A C 1
ATOM 689 O O . LYS A 1 89 ? -15.394 -6.417 20.785 1.00 97.50 89 LYS A O 1
ATOM 694 N N . SER A 1 90 ? -13.450 -5.341 21.010 1.00 97.62 90 SER A N 1
ATOM 695 C CA . SER A 1 90 ? -13.468 -4.812 19.648 1.00 97.62 90 SER A CA 1
ATOM 696 C C . SER A 1 90 ? -12.069 -4.490 19.151 1.00 97.62 90 SER A C 1
ATOM 698 O O . SER A 1 90 ? -11.156 -4.234 19.933 1.00 97.62 90 SER A O 1
ATOM 700 N N . VAL A 1 91 ? -11.929 -4.407 17.837 1.00 97.19 91 VAL A N 1
ATOM 701 C CA . VAL A 1 91 ? -10.755 -3.837 17.183 1.00 97.19 91 VAL A CA 1
ATOM 702 C C . VAL A 1 91 ? -11.209 -2.573 16.473 1.00 97.19 91 VAL A C 1
ATOM 704 O O . VAL A 1 91 ? -12.188 -2.603 15.734 1.00 97.19 91 VAL A O 1
ATOM 707 N N . VAL A 1 92 ? -10.534 -1.458 16.733 1.00 97.25 92 VAL A N 1
ATOM 708 C CA . VAL A 1 92 ? -10.758 -0.212 15.994 1.00 97.25 92 VAL A CA 1
ATOM 709 C C . VAL A 1 92 ? -9.699 -0.121 14.913 1.00 97.25 92 VAL A C 1
ATOM 711 O O . VAL A 1 92 ? -8.513 -0.196 15.227 1.00 97.25 92 VAL A O 1
ATOM 714 N N . ILE A 1 93 ? -10.133 0.030 13.666 1.00 95.56 93 ILE A N 1
ATOM 715 C CA . ILE A 1 93 ? -9.262 0.255 12.517 1.00 95.56 93 ILE A CA 1
ATOM 716 C C . ILE A 1 93 ? -9.366 1.726 12.134 1.00 95.56 93 ILE A C 1
ATOM 718 O O . ILE A 1 93 ? -10.462 2.231 11.903 1.00 95.56 93 ILE A O 1
ATOM 722 N N . GLU A 1 94 ? -8.227 2.405 12.088 1.00 95.19 94 GLU A N 1
ATOM 723 C CA . GLU A 1 94 ? -8.115 3.790 11.634 1.00 95.19 94 GLU A CA 1
ATOM 724 C C . GLU A 1 94 ? -7.335 3.805 10.323 1.00 95.19 94 GLU A C 1
ATOM 726 O O . GLU A 1 94 ? -6.297 3.148 10.217 1.00 95.19 94 GLU A O 1
ATOM 731 N N . VAL A 1 95 ? -7.840 4.547 9.337 1.00 93.31 95 VAL A N 1
ATOM 732 C CA . VAL A 1 95 ? -7.275 4.631 7.987 1.00 93.31 95 VAL A CA 1
ATOM 733 C C . VAL A 1 95 ? -6.994 6.090 7.639 1.00 93.31 95 VAL A C 1
ATOM 735 O O . VAL A 1 95 ? -7.849 6.952 7.830 1.00 93.31 95 VAL A O 1
ATOM 738 N N . ALA A 1 96 ? -5.803 6.351 7.110 1.00 91.31 96 ALA A N 1
ATOM 739 C CA . ALA A 1 96 ? -5.373 7.637 6.580 1.00 91.31 96 ALA A CA 1
ATOM 740 C C . ALA A 1 96 ? -5.044 7.472 5.091 1.00 91.31 96 ALA A C 1
ATOM 742 O O . ALA A 1 96 ? -3.984 6.954 4.739 1.00 91.31 96 ALA A O 1
ATOM 743 N N . LEU A 1 97 ? -5.972 7.880 4.224 1.00 90.50 97 LEU A N 1
ATOM 744 C CA . LEU A 1 97 ? -5.805 7.819 2.771 1.00 90.50 97 LEU A CA 1
ATOM 745 C C . LEU A 1 97 ? -5.052 9.042 2.248 1.00 90.50 97 LEU A C 1
ATOM 747 O O . LEU A 1 97 ? -5.173 10.141 2.788 1.00 90.50 97 LEU A O 1
ATOM 751 N N . TYR A 1 98 ? -4.313 8.854 1.161 1.00 87.50 98 TYR A N 1
ATOM 752 C CA . TYR A 1 98 ? -3.571 9.924 0.494 1.00 87.50 98 TYR A CA 1
ATOM 753 C C . TYR A 1 98 ? -4.469 10.930 -0.224 1.00 87.50 98 TYR A C 1
ATOM 755 O O . TYR A 1 98 ? -4.171 12.125 -0.248 1.00 87.50 98 TYR A O 1
ATOM 763 N N . THR A 1 99 ? -5.577 10.451 -0.780 1.00 84.31 99 THR A N 1
ATOM 764 C CA . THR A 1 99 ? -6.576 11.263 -1.471 1.00 84.31 99 THR A CA 1
ATOM 765 C C . THR A 1 99 ? -7.979 10.743 -1.178 1.00 84.31 99 THR A C 1
ATOM 767 O O . THR A 1 99 ? -8.163 9.626 -0.686 1.00 84.31 99 THR A O 1
ATOM 770 N N . SER A 1 100 ? -8.987 11.558 -1.476 1.00 82.31 100 SER A N 1
ATOM 771 C CA . SER A 1 100 ? -10.372 11.104 -1.440 1.00 82.31 100 SER A CA 1
ATOM 772 C C . SER A 1 100 ? -10.606 10.132 -2.593 1.00 82.31 100 SER A C 1
ATOM 774 O O . SER A 1 100 ? -10.498 10.504 -3.760 1.00 82.31 100 SER A O 1
ATOM 776 N N . ILE A 1 101 ? -10.962 8.894 -2.262 1.00 76.06 101 ILE A N 1
ATOM 777 C CA . ILE A 1 101 ? -11.437 7.926 -3.247 1.00 76.06 101 ILE A CA 1
ATOM 778 C C . ILE A 1 101 ? -12.874 8.330 -3.590 1.00 76.06 101 ILE A C 1
ATOM 780 O O . ILE A 1 101 ? -13.801 8.103 -2.808 1.00 76.06 101 ILE A O 1
ATOM 784 N N . ARG A 1 102 ? -13.063 8.999 -4.729 1.00 70.44 102 ARG A N 1
ATOM 785 C CA . ARG A 1 102 ? -14.405 9.252 -5.266 1.00 70.44 102 ARG A CA 1
ATOM 786 C C . ARG A 1 102 ? -14.906 7.970 -5.929 1.00 70.44 102 ARG A C 1
ATOM 788 O O . ARG A 1 102 ? -14.122 7.256 -6.542 1.00 70.44 102 ARG A O 1
ATOM 795 N N . ARG A 1 103 ? -16.196 7.677 -5.725 1.00 55.69 103 ARG A N 1
ATOM 796 C CA . ARG A 1 103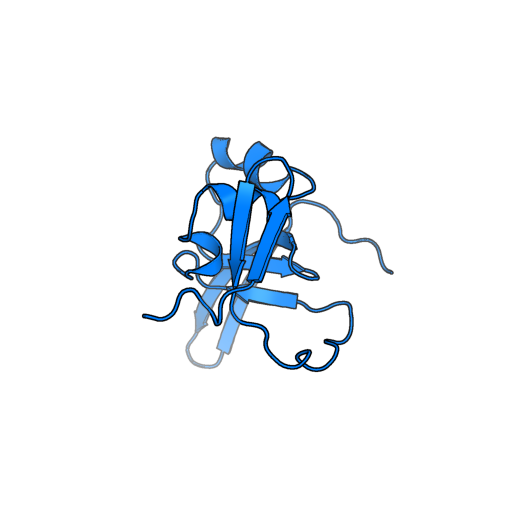 ? -16.890 6.472 -6.209 1.00 55.69 103 ARG A CA 1
ATOM 797 C C . ARG A 1 103 ? -16.525 6.135 -7.661 1.00 55.69 103 ARG A C 1
ATOM 799 O O . ARG A 1 103 ? -16.555 7.031 -8.502 1.00 55.69 103 ARG A O 1
ATOM 806 N N . TRP A 1 104 ? -16.255 4.849 -7.885 1.00 50.91 104 TRP A N 1
ATOM 807 C CA . TRP A 1 104 ? -16.308 4.178 -9.183 1.00 50.91 104 TRP A CA 1
ATOM 808 C C . TRP A 1 104 ? -17.720 4.239 -9.771 1.00 50.91 104 TRP A C 1
ATOM 810 O O . TRP A 1 104 ? -18.686 4.154 -8.968 1.00 50.91 104 TRP A O 1
#

Secondary structure (DSSP, 8-state):
--GGG-EEEEETTEEEEE-----PPPPPSSPEEEE-TTSHHHHS-TTHHHHH-TTSHHHHHGGG--SSSEEEEETTEEEEEEEEEEETTEEEEEEEESS-----